Protein AF-A0A7G7MDU3-F1 (afdb_monomer_lite)

Radius of gyration: 22.82 Å; chains: 1; bounding box: 40×66×53 Å

Secondary structure (DSSP, 8-state):
-HHHHHHHHHHHHHHHHHHHHHHHHHH--SS--SSHHHHHHHHHHHHHHHHHHHHHHHHHHHHHHHHHHHHHHHSS----HHHHHSPPPP--------

Sequence (98 aa):
MKRLFWIGVGAVAGSYVTRRATRAAHNVTPSGIGENIADGLRELGAGLGAFGAEVRAGMDARERELTELVERRTGGHVPTWSEAVAEPAPVRAPRAGD

Organism: NCBI:txid37331

pLDDT: mean 80.19, std 10.87, range [54.44, 95.62]

Foldseek 3Di:
DVVVVVVVVVVVVVVVVVVVVVVCVVVDDDPPPPPVVVVVVVVVVVVVVVVVVVVVVVCVVVQVVVQVVVCVVPVDGDDDPCRVPDDPDPPPDPPPDD

Structure (mmCIF, N/CA/C/O backbone):
data_AF-A0A7G7MDU3-F1
#
_entry.id   AF-A0A7G7MDU3-F1
#
loop_
_atom_site.group_PDB
_atom_site.id
_atom_site.type_symbol
_atom_site.label_atom_id
_atom_site.label_alt_id
_atom_site.label_comp_id
_atom_site.label_asym_id
_atom_site.label_entity_id
_atom_site.label_seq_id
_atom_site.pdbx_PDB_ins_code
_atom_site.Cartn_x
_atom_site.Cartn_y
_atom_site.Cartn_z
_atom_site.occupancy
_atom_site.B_iso_or_equiv
_atom_site.auth_seq_id
_atom_site.auth_comp_id
_atom_site.auth_asym_id
_atom_site.auth_atom_id
_atom_site.pdbx_PDB_model_num
ATOM 1 N N . MET A 1 1 ? -3.997 -17.649 16.796 1.00 56.25 1 MET A N 1
ATOM 2 C CA . MET A 1 1 ? -3.285 -18.444 15.766 1.00 56.25 1 MET A CA 1
ATOM 3 C C . MET A 1 1 ? -3.419 -17.897 14.340 1.00 56.25 1 MET A C 1
ATOM 5 O O . MET A 1 1 ? -2.403 -17.800 13.670 1.00 56.25 1 MET A O 1
ATOM 9 N N . LYS A 1 2 ? -4.606 -17.468 13.869 1.00 74.88 2 LYS A N 1
ATOM 10 C CA . LYS A 1 2 ? -4.796 -16.975 12.481 1.00 74.88 2 LYS A CA 1
ATOM 11 C C . LYS A 1 2 ? -3.877 -15.810 12.056 1.00 74.88 2 LYS A C 1
ATOM 13 O O . LYS A 1 2 ? -3.430 -15.789 10.922 1.00 74.88 2 LYS A O 1
ATOM 18 N N . ARG A 1 3 ? -3.555 -14.861 12.946 1.00 77.00 3 ARG A N 1
ATOM 19 C CA . ARG A 1 3 ? -2.713 -13.689 12.607 1.00 77.00 3 ARG A CA 1
ATOM 20 C C . ARG A 1 3 ? -1.248 -14.055 12.329 1.00 77.00 3 ARG A C 1
ATOM 22 O O . ARG A 1 3 ? -0.699 -13.610 11.335 1.00 77.00 3 ARG A O 1
ATOM 29 N N . LEU A 1 4 ? -0.647 -14.906 13.164 1.00 84.00 4 LEU A N 1
ATOM 30 C CA . LEU A 1 4 ? 0.721 -15.414 12.967 1.00 84.00 4 LEU A CA 1
ATOM 31 C C . LEU A 1 4 ? 0.823 -16.301 11.724 1.00 84.00 4 LEU A C 1
ATOM 33 O O . LEU A 1 4 ? 1.816 -16.238 11.008 1.00 84.00 4 LEU A O 1
ATOM 37 N N . PHE A 1 5 ? -0.230 -17.072 11.444 1.00 85.38 5 PHE A N 1
ATOM 38 C CA . PHE A 1 5 ? -0.337 -17.840 10.209 1.00 85.38 5 PHE A CA 1
ATOM 39 C C . PHE A 1 5 ? -0.287 -16.923 8.980 1.00 85.38 5 PHE A C 1
ATOM 41 O O . PHE A 1 5 ? 0.542 -17.140 8.106 1.00 85.38 5 PHE A O 1
ATOM 48 N N . TRP A 1 6 ? -1.087 -15.851 8.944 1.00 85.06 6 TRP A N 1
ATOM 49 C CA . TRP A 1 6 ? -1.090 -14.916 7.812 1.00 85.06 6 TRP A CA 1
ATOM 50 C C . TRP A 1 6 ? 0.224 -14.137 7.654 1.00 85.06 6 TRP A C 1
ATOM 52 O O . TRP A 1 6 ? 0.684 -13.956 6.529 1.00 85.06 6 TRP A O 1
ATOM 62 N N . ILE A 1 7 ? 0.873 -13.754 8.759 1.00 87.12 7 ILE A N 1
ATOM 63 C CA . ILE A 1 7 ? 2.214 -13.141 8.736 1.00 87.12 7 ILE A CA 1
ATOM 64 C C . ILE A 1 7 ? 3.249 -14.123 8.157 1.00 87.12 7 ILE A C 1
ATOM 66 O O . ILE A 1 7 ? 4.032 -13.756 7.283 1.00 87.12 7 ILE A O 1
ATOM 70 N N . GLY A 1 8 ? 3.235 -15.382 8.606 1.00 87.19 8 GLY A N 1
ATOM 71 C CA . GLY A 1 8 ? 4.159 -16.415 8.131 1.00 87.19 8 GLY A CA 1
ATOM 72 C C . GLY A 1 8 ? 3.946 -16.773 6.660 1.00 87.19 8 GLY A C 1
ATOM 73 O O . GLY A 1 8 ? 4.909 -16.872 5.903 1.00 87.19 8 GLY A O 1
ATOM 74 N N . VAL A 1 9 ? 2.687 -16.897 6.232 1.00 90.38 9 VAL A N 1
ATOM 75 C CA . VAL A 1 9 ? 2.324 -17.145 4.830 1.00 90.38 9 VAL A CA 1
ATOM 76 C C . VAL A 1 9 ? 2.814 -16.005 3.934 1.00 90.38 9 VAL A C 1
ATOM 78 O O . VAL A 1 9 ? 3.433 -16.276 2.907 1.00 90.38 9 VAL A O 1
ATOM 81 N N . GLY A 1 10 ? 2.622 -14.747 4.346 1.00 85.00 10 GLY A N 1
ATOM 82 C CA . GLY A 1 10 ? 3.126 -13.583 3.613 1.00 85.00 10 GLY A CA 1
ATOM 83 C C . GLY A 1 10 ? 4.652 -13.573 3.480 1.00 85.00 10 GLY A C 1
ATOM 84 O O . GLY A 1 10 ? 5.174 -13.346 2.391 1.00 85.00 10 GLY A O 1
ATOM 85 N N . ALA A 1 11 ? 5.377 -13.893 4.555 1.00 90.56 11 ALA A N 1
ATOM 86 C CA . ALA A 1 11 ? 6.839 -13.936 4.541 1.00 90.56 11 ALA A CA 1
ATOM 87 C C . ALA A 1 11 ? 7.393 -15.049 3.629 1.00 90.56 11 ALA A C 1
ATOM 89 O O . ALA A 1 11 ? 8.325 -14.819 2.852 1.00 90.56 11 ALA A O 1
ATOM 90 N N . VAL A 1 12 ? 6.802 -16.248 3.675 1.00 90.81 12 VAL A N 1
ATOM 91 C CA . VAL A 1 12 ? 7.207 -17.371 2.815 1.00 90.81 12 VAL A CA 1
ATOM 92 C C . VAL A 1 12 ? 6.904 -17.064 1.349 1.00 90.81 12 VAL A C 1
ATOM 94 O O . VAL A 1 12 ? 7.797 -17.196 0.511 1.00 90.81 12 VAL A O 1
ATOM 97 N N . ALA A 1 13 ? 5.693 -16.590 1.044 1.00 89.31 13 ALA A N 1
ATOM 98 C CA . ALA A 1 13 ? 5.303 -16.206 -0.310 1.00 89.31 13 ALA A CA 1
ATOM 99 C C . ALA A 1 13 ? 6.201 -15.088 -0.868 1.00 89.31 13 ALA A C 1
ATOM 101 O O . ALA A 1 13 ? 6.723 -15.216 -1.975 1.00 89.31 13 ALA A O 1
ATOM 102 N N . GLY A 1 14 ? 6.462 -14.044 -0.073 1.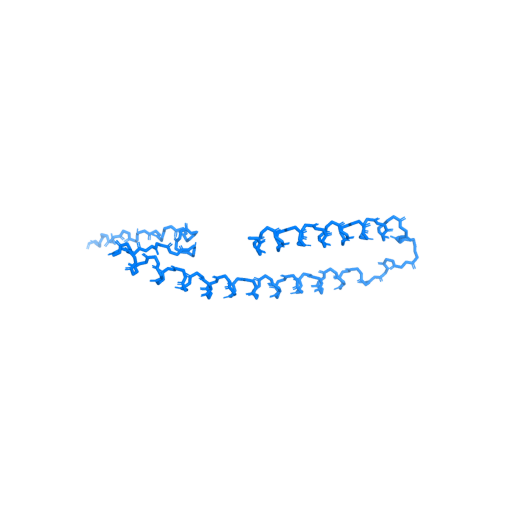00 86.38 14 GLY A N 1
ATOM 103 C CA . GLY A 1 14 ? 7.358 -12.950 -0.446 1.00 86.38 14 GLY A CA 1
ATOM 104 C C . GLY A 1 14 ? 8.775 -13.435 -0.754 1.00 86.38 14 GLY A C 1
ATOM 105 O O . GLY A 1 14 ? 9.301 -13.167 -1.833 1.00 86.38 14 GLY A O 1
ATOM 106 N N . SER A 1 15 ? 9.372 -14.232 0.140 1.00 87.88 15 SER A N 1
ATOM 107 C CA . SER A 1 15 ? 10.735 -14.750 -0.054 1.00 87.88 15 SER A CA 1
ATOM 108 C C . SER A 1 15 ? 10.869 -15.652 -1.289 1.00 87.88 15 SER A C 1
ATOM 110 O O . SER A 1 15 ? 11.897 -15.622 -1.972 1.00 87.88 15 SER A O 1
ATOM 112 N N . TYR A 1 16 ? 9.826 -16.423 -1.618 1.00 90.31 16 TYR A N 1
ATOM 113 C CA . TYR A 1 16 ? 9.796 -17.257 -2.816 1.00 90.31 16 TYR A CA 1
ATOM 114 C C . TYR A 1 16 ? 9.802 -16.412 -4.094 1.00 90.31 16 TYR A C 1
ATOM 116 O O . TYR A 1 16 ? 10.601 -16.677 -4.997 1.00 90.31 16 TYR A O 1
ATOM 124 N N . VAL A 1 17 ? 8.967 -15.367 -4.149 1.00 87.31 17 VAL A N 1
ATOM 125 C CA . VAL A 1 17 ? 8.922 -14.424 -5.276 1.00 87.31 17 VAL A CA 1
ATOM 126 C C . VAL A 1 17 ? 10.280 -13.742 -5.460 1.00 87.31 17 VAL A C 1
ATOM 128 O O . VAL A 1 17 ? 10.818 -13.757 -6.568 1.00 87.31 17 VAL A O 1
ATOM 131 N N . THR A 1 18 ? 10.899 -13.242 -4.385 1.00 85.31 18 THR A N 1
ATOM 132 C CA . THR A 1 18 ? 12.239 -12.630 -4.441 1.00 85.31 18 THR A CA 1
ATOM 133 C C . THR A 1 18 ? 13.285 -13.611 -4.970 1.00 85.31 18 THR A C 1
ATOM 135 O O . THR A 1 18 ? 14.036 -13.290 -5.888 1.00 85.31 18 THR A O 1
ATOM 138 N N . ARG A 1 19 ? 13.300 -14.851 -4.463 1.00 85.94 19 ARG A N 1
ATOM 139 C CA . ARG A 1 19 ? 14.258 -15.880 -4.897 1.00 85.94 19 ARG A CA 1
ATOM 140 C C . ARG A 1 19 ? 14.067 -16.267 -6.366 1.00 85.94 19 ARG A C 1
ATOM 142 O O . ARG A 1 19 ? 15.043 -16.578 -7.055 1.00 85.94 19 ARG A O 1
ATOM 149 N N . ARG A 1 20 ? 12.825 -16.246 -6.861 1.00 81.00 20 ARG A N 1
ATOM 150 C CA . ARG A 1 20 ? 12.495 -16.490 -8.272 1.00 81.00 20 ARG A CA 1
ATOM 151 C C . ARG A 1 20 ? 12.952 -15.334 -9.162 1.00 81.00 20 ARG A C 1
ATOM 153 O O . ARG A 1 20 ? 13.532 -15.607 -10.211 1.00 81.00 20 ARG A O 1
ATOM 160 N N . ALA A 1 21 ? 12.763 -14.093 -8.719 1.00 80.62 21 ALA A N 1
ATOM 161 C CA . ALA A 1 21 ? 13.219 -12.896 -9.420 1.00 80.62 21 ALA A CA 1
ATOM 162 C C . ALA A 1 21 ? 14.752 -12.848 -9.538 1.00 80.62 21 ALA A C 1
ATOM 164 O O . ALA A 1 21 ? 15.267 -12.648 -10.633 1.00 80.62 21 ALA A O 1
ATOM 165 N N . THR A 1 22 ? 15.495 -13.146 -8.465 1.00 77.38 22 THR A N 1
ATOM 166 C CA . THR A 1 22 ? 16.969 -13.202 -8.502 1.00 77.38 22 THR A CA 1
ATOM 167 C C . THR A 1 22 ? 17.479 -14.275 -9.468 1.00 77.38 22 THR A C 1
ATOM 169 O O . THR A 1 22 ? 18.416 -14.040 -10.224 1.00 77.38 22 THR A O 1
ATOM 172 N N . ARG A 1 23 ? 16.833 -15.449 -9.518 1.00 76.00 23 ARG A N 1
ATOM 173 C CA . ARG A 1 23 ? 17.172 -16.495 -10.502 1.00 76.00 23 ARG A CA 1
ATOM 174 C C . ARG A 1 23 ? 16.850 -16.094 -11.941 1.00 76.00 23 ARG A C 1
ATOM 176 O O . ARG A 1 23 ? 17.580 -16.491 -12.840 1.00 76.00 23 ARG A O 1
ATOM 183 N N . ALA A 1 24 ? 15.768 -15.348 -12.164 1.00 70.75 24 ALA A N 1
ATOM 184 C CA . ALA A 1 24 ? 15.444 -14.811 -13.482 1.00 70.75 24 ALA A CA 1
ATOM 185 C C . ALA A 1 24 ? 16.475 -13.753 -13.908 1.00 70.75 24 ALA A C 1
ATOM 187 O O . ALA A 1 24 ? 16.977 -13.819 -15.022 1.00 70.75 24 ALA A O 1
ATOM 188 N N . ALA A 1 25 ? 16.877 -12.869 -12.993 1.00 67.94 25 ALA A N 1
ATOM 189 C CA . ALA A 1 25 ? 17.902 -11.857 -13.234 1.00 67.94 25 ALA A CA 1
ATOM 190 C C . ALA A 1 25 ? 19.283 -12.458 -13.560 1.00 67.94 25 ALA A C 1
ATOM 192 O O . ALA A 1 25 ? 20.001 -11.924 -14.396 1.00 67.94 25 ALA A O 1
ATOM 193 N N . HIS A 1 26 ? 19.655 -13.589 -12.949 1.00 63.62 26 HIS A N 1
ATOM 194 C CA . HIS A 1 26 ? 20.919 -14.266 -13.269 1.00 63.62 26 HIS A CA 1
ATOM 195 C C . HIS A 1 26 ? 20.906 -15.030 -14.604 1.00 63.62 26 HIS A C 1
ATOM 197 O O . HIS A 1 26 ? 21.974 -15.277 -15.156 1.00 63.62 26 HIS A O 1
ATOM 203 N N . ASN A 1 27 ? 19.730 -15.391 -15.131 1.00 62.06 27 ASN A N 1
ATOM 204 C CA . ASN A 1 27 ? 19.598 -16.251 -16.315 1.00 62.06 27 ASN A CA 1
ATOM 205 C C . ASN A 1 27 ? 19.060 -15.526 -17.565 1.00 62.06 27 ASN A C 1
ATOM 207 O O . ASN A 1 27 ? 18.914 -16.147 -18.615 1.00 62.06 27 ASN A O 1
ATOM 211 N N . VAL A 1 28 ? 18.743 -14.234 -17.469 1.00 57.25 28 VAL A N 1
ATOM 212 C CA . VAL A 1 28 ? 18.132 -13.423 -18.533 1.00 57.25 28 VAL A CA 1
ATOM 213 C C . VAL A 1 28 ? 18.801 -12.045 -18.404 1.00 57.25 28 VAL A C 1
ATOM 215 O O . VAL A 1 28 ? 18.616 -11.375 -17.399 1.00 57.25 28 VAL A O 1
ATOM 218 N N . THR A 1 29 ? 19.667 -11.543 -19.292 1.00 61.94 29 THR A N 1
ATOM 219 C CA . THR A 1 29 ? 19.304 -11.108 -20.648 1.00 61.94 29 THR A CA 1
ATOM 220 C C . THR A 1 29 ? 20.555 -10.666 -21.456 1.00 61.94 29 THR A C 1
ATOM 222 O O . THR A 1 29 ? 21.085 -9.586 -21.203 1.00 61.94 29 THR A O 1
ATOM 225 N N . PRO A 1 30 ? 21.032 -11.438 -22.453 1.00 54.44 30 PRO A N 1
ATOM 226 C CA . PRO A 1 30 ? 21.870 -10.865 -23.523 1.00 54.44 30 PRO A CA 1
ATOM 227 C C . PRO A 1 30 ? 21.136 -10.673 -24.860 1.00 54.44 30 PRO A C 1
ATOM 229 O O . PRO A 1 30 ? 21.636 -9.957 -25.717 1.00 54.44 30 PRO A O 1
ATOM 232 N N . SER A 1 31 ? 19.955 -11.270 -25.065 1.00 57.25 31 SER A N 1
ATOM 233 C CA . SER A 1 31 ? 19.291 -11.295 -26.385 1.00 57.25 31 SER A CA 1
ATOM 234 C C . SER A 1 31 ? 17.848 -10.758 -26.426 1.00 57.25 31 SER A C 1
ATOM 236 O O . SER A 1 31 ? 17.155 -10.987 -27.411 1.00 57.25 31 SER A O 1
ATOM 238 N N . GLY A 1 32 ? 17.378 -10.020 -25.407 1.00 57.31 32 GLY A N 1
ATOM 239 C CA . GLY A 1 32 ? 15.970 -9.576 -25.330 1.00 57.31 32 GLY A CA 1
ATOM 240 C C . GLY A 1 32 ? 15.667 -8.321 -24.496 1.00 57.31 32 GLY A C 1
ATOM 241 O O . GLY A 1 32 ? 14.551 -8.191 -24.008 1.00 57.31 32 GLY A O 1
ATOM 242 N N . ILE A 1 33 ? 16.631 -7.408 -24.304 1.00 58.34 33 ILE A N 1
ATOM 243 C CA . ILE A 1 33 ? 16.428 -6.123 -23.582 1.00 58.34 33 ILE A CA 1
ATOM 244 C C . ILE A 1 33 ? 15.770 -5.034 -24.469 1.00 58.34 33 ILE A C 1
ATOM 246 O O . ILE A 1 33 ? 15.506 -3.928 -24.009 1.00 58.34 33 ILE A O 1
ATOM 250 N N . GLY A 1 34 ? 15.449 -5.316 -25.735 1.00 61.00 34 GLY A N 1
ATOM 251 C CA . GLY A 1 34 ? 14.762 -4.351 -26.601 1.00 61.00 34 GLY A CA 1
ATOM 252 C C . GLY A 1 34 ? 13.319 -4.099 -26.149 1.00 61.00 34 GLY A C 1
ATOM 253 O O . GLY A 1 34 ? 12.507 -5.018 -26.153 1.00 61.00 34 GLY A O 1
ATOM 254 N N . GLU A 1 35 ? 13.027 -2.857 -25.756 1.00 62.84 35 GLU A N 1
ATOM 255 C CA . GLU A 1 35 ? 11.693 -2.241 -25.588 1.00 62.84 35 GLU A CA 1
ATOM 256 C C . GLU A 1 35 ? 10.793 -2.755 -24.435 1.00 62.84 35 GLU A C 1
ATOM 258 O O . GLU A 1 35 ? 10.225 -1.940 -23.711 1.00 62.84 35 GLU A O 1
ATOM 263 N N . ASN A 1 36 ? 10.732 -4.056 -24.137 1.00 67.69 36 ASN A N 1
ATOM 264 C CA . ASN A 1 36 ? 9.702 -4.619 -23.239 1.00 67.69 36 ASN A CA 1
ATOM 265 C C . ASN A 1 36 ? 9.918 -4.417 -21.722 1.00 67.69 36 ASN A C 1
ATOM 267 O O . ASN A 1 36 ? 8.999 -4.629 -20.931 1.00 67.69 36 ASN A O 1
ATOM 271 N N . ILE A 1 37 ? 11.116 -4.028 -21.272 1.00 77.31 37 ILE A N 1
ATOM 272 C CA . ILE A 1 37 ? 11.388 -3.849 -19.830 1.00 77.31 37 ILE A CA 1
ATOM 273 C C . ILE A 1 37 ? 10.711 -2.591 -19.288 1.00 77.31 37 ILE A C 1
ATOM 275 O O . ILE A 1 37 ? 10.179 -2.614 -18.180 1.00 77.31 37 ILE A O 1
ATOM 279 N N . ALA A 1 38 ? 10.721 -1.499 -20.054 1.00 79.88 38 ALA A N 1
ATOM 280 C CA . ALA A 1 38 ? 10.096 -0.252 -19.625 1.00 79.88 38 ALA A CA 1
ATOM 281 C C . ALA A 1 38 ? 8.582 -0.431 -19.447 1.00 79.88 38 ALA A C 1
ATOM 283 O O . ALA A 1 38 ? 8.027 0.011 -18.441 1.00 79.88 38 ALA A O 1
ATOM 284 N N . ASP A 1 39 ? 7.939 -1.146 -20.369 1.00 83.56 39 ASP A N 1
ATOM 285 C CA . ASP A 1 39 ? 6.513 -1.451 -20.280 1.00 83.56 39 ASP A CA 1
ATOM 286 C C . ASP A 1 39 ? 6.213 -2.470 -19.175 1.00 83.56 39 ASP A C 1
ATOM 288 O O . ASP A 1 39 ? 5.277 -2.270 -18.406 1.00 83.56 39 ASP A O 1
ATOM 292 N N . GLY A 1 40 ? 7.064 -3.484 -18.978 1.00 83.56 40 GLY A N 1
ATOM 293 C CA . GLY A 1 40 ? 6.939 -4.410 -17.848 1.00 83.56 40 GLY A CA 1
ATOM 294 C C . GLY A 1 40 ? 7.065 -3.726 -16.480 1.00 83.56 40 GLY A C 1
ATOM 295 O O . GLY A 1 40 ? 6.334 -4.062 -15.550 1.00 83.56 40 GLY A O 1
ATOM 296 N N . LEU A 1 41 ? 7.953 -2.736 -16.348 1.00 84.75 41 LEU A N 1
ATOM 297 C CA . LEU A 1 41 ? 8.095 -1.943 -15.124 1.00 84.75 41 LEU A CA 1
ATOM 298 C C . LEU A 1 41 ? 6.920 -0.983 -14.912 1.00 84.75 41 LEU A C 1
ATOM 300 O O . LEU A 1 41 ? 6.500 -0.788 -13.772 1.00 84.75 41 LEU A O 1
ATOM 304 N N . ARG A 1 42 ? 6.375 -0.400 -15.985 1.00 88.50 42 ARG A N 1
ATOM 305 C CA . ARG A 1 42 ? 5.166 0.435 -15.920 1.00 88.50 42 ARG A CA 1
ATOM 306 C C . ARG A 1 42 ? 3.949 -0.375 -15.493 1.00 88.50 42 ARG A C 1
ATOM 308 O O . ARG A 1 42 ? 3.253 0.048 -14.577 1.00 88.50 42 ARG A O 1
ATOM 315 N N . GLU A 1 43 ? 3.737 -1.539 -16.098 1.00 88.00 43 GLU A N 1
ATOM 316 C CA . GLU A 1 43 ? 2.630 -2.438 -15.763 1.00 88.00 43 GLU A CA 1
ATOM 317 C C . GLU A 1 43 ? 2.759 -2.965 -14.329 1.00 88.00 43 GLU A C 1
ATOM 319 O O . GLU A 1 43 ? 1.798 -2.959 -13.563 1.00 88.00 43 GLU A O 1
ATOM 324 N N . LEU A 1 44 ? 3.975 -3.332 -13.910 1.00 88.69 44 LEU A N 1
ATOM 325 C CA . LEU A 1 44 ? 4.246 -3.694 -12.521 1.00 88.69 44 LEU A CA 1
ATOM 326 C C . LEU A 1 44 ? 3.947 -2.531 -11.567 1.00 88.69 44 LEU A C 1
ATOM 328 O O . LEU A 1 44 ? 3.321 -2.737 -10.530 1.00 88.69 44 LEU A O 1
ATOM 332 N N . GLY A 1 45 ? 4.373 -1.312 -11.904 1.00 92.62 45 GLY A N 1
ATOM 333 C CA . GLY A 1 45 ? 4.082 -0.114 -11.118 1.00 92.62 45 GLY A CA 1
ATOM 334 C C . GLY A 1 45 ? 2.581 0.152 -10.997 1.00 92.62 45 GLY A C 1
ATOM 335 O O . GLY A 1 45 ? 2.096 0.425 -9.898 1.00 92.62 45 GLY A O 1
ATOM 336 N N . ALA A 1 46 ? 1.837 0.001 -12.094 1.00 93.56 46 ALA A N 1
ATOM 337 C CA . ALA A 1 46 ? 0.383 0.116 -12.108 1.00 93.56 46 ALA A CA 1
ATOM 338 C C . ALA A 1 46 ? -0.280 -0.956 -11.226 1.00 93.56 46 ALA A C 1
ATOM 340 O O . ALA A 1 46 ? -1.111 -0.625 -10.379 1.00 93.56 46 ALA A O 1
ATOM 341 N N . GLY A 1 47 ? 0.144 -2.217 -11.347 1.00 93.56 47 GLY A N 1
ATOM 342 C CA . GLY A 1 47 ? -0.359 -3.324 -10.532 1.00 93.56 47 GLY A CA 1
ATOM 343 C C . GLY A 1 47 ? -0.072 -3.151 -9.038 1.00 93.56 47 GLY A C 1
ATOM 344 O O . GLY A 1 47 ? -0.951 -3.371 -8.206 1.00 93.56 47 GLY A O 1
ATOM 345 N N . LEU A 1 48 ? 1.131 -2.694 -8.677 1.00 92.44 48 LEU A N 1
ATOM 346 C CA . LEU A 1 48 ? 1.488 -2.392 -7.287 1.00 92.44 48 LEU A CA 1
ATOM 347 C C . LEU A 1 48 ? 0.691 -1.205 -6.731 1.00 92.44 48 LEU A C 1
ATOM 349 O O . LEU A 1 48 ? 0.287 -1.239 -5.569 1.00 92.44 48 LEU A O 1
ATOM 353 N N . GLY A 1 49 ? 0.433 -0.180 -7.547 1.00 93.06 49 GLY A N 1
ATOM 354 C CA . GLY A 1 49 ? -0.425 0.945 -7.175 1.00 93.06 49 GLY A CA 1
ATOM 355 C C . GLY A 1 49 ? -1.868 0.513 -6.906 1.00 93.06 49 GLY A C 1
ATOM 356 O O . GLY A 1 49 ? -2.429 0.868 -5.870 1.00 93.06 49 GLY A O 1
ATOM 357 N N . ALA A 1 50 ? -2.443 -0.306 -7.793 1.00 95.62 50 ALA A N 1
ATOM 358 C CA . ALA A 1 50 ? -3.791 -0.854 -7.635 1.00 95.62 50 ALA A CA 1
ATOM 359 C C . ALA A 1 50 ? -3.908 -1.734 -6.380 1.00 95.62 50 ALA A C 1
ATOM 361 O O . ALA A 1 50 ? -4.796 -1.521 -5.556 1.00 95.62 50 ALA A O 1
ATOM 362 N N . PHE A 1 51 ? -2.955 -2.644 -6.167 1.00 91.12 51 PHE A N 1
ATOM 363 C CA . PHE A 1 51 ? -2.889 -3.454 -4.950 1.00 91.12 51 PHE A CA 1
ATOM 364 C C . PHE A 1 51 ? -2.776 -2.589 -3.686 1.00 91.12 51 PHE A C 1
ATOM 366 O O . PHE A 1 51 ? -3.475 -2.821 -2.701 1.00 91.12 51 PHE A O 1
ATOM 373 N N . GLY A 1 52 ? -1.923 -1.562 -3.708 1.00 91.81 52 GLY A N 1
ATOM 374 C CA . GLY A 1 52 ? -1.789 -0.621 -2.598 1.00 91.81 52 GLY A CA 1
ATOM 375 C C . GLY A 1 52 ? -3.101 0.102 -2.280 1.00 91.81 52 GLY A C 1
ATOM 376 O O . GLY A 1 52 ? -3.445 0.249 -1.107 1.00 91.81 52 GLY A O 1
ATOM 377 N N . ALA A 1 53 ? -3.857 0.501 -3.306 1.00 93.81 53 ALA A N 1
ATOM 378 C CA . ALA A 1 53 ? -5.167 1.128 -3.145 1.00 93.81 53 ALA A CA 1
ATOM 379 C C . ALA A 1 53 ? -6.201 0.170 -2.527 1.00 93.81 53 ALA A C 1
ATOM 381 O O . ALA A 1 53 ? -6.936 0.566 -1.623 1.00 93.81 53 ALA A O 1
ATOM 382 N N . GLU A 1 54 ? -6.223 -1.098 -2.943 1.00 91.12 54 GLU A N 1
ATOM 383 C CA . GLU A 1 54 ? -7.098 -2.124 -2.359 1.00 91.12 54 GLU A CA 1
ATOM 384 C C . GLU A 1 54 ? -6.751 -2.418 -0.894 1.00 91.12 54 GLU A C 1
ATOM 386 O O . GLU A 1 54 ? -7.638 -2.483 -0.039 1.00 91.12 54 GLU A O 1
ATOM 391 N N . VAL A 1 55 ? -5.458 -2.543 -0.575 1.00 89.50 55 VAL A N 1
ATOM 392 C CA . VAL A 1 55 ? -4.987 -2.736 0.804 1.00 89.50 55 VAL A CA 1
ATOM 393 C C . VAL A 1 55 ? -5.364 -1.540 1.672 1.00 89.50 55 VAL A C 1
ATOM 395 O O . VAL A 1 55 ? -5.883 -1.739 2.771 1.00 89.50 55 VAL A O 1
ATOM 398 N N . ARG A 1 56 ? -5.158 -0.309 1.181 1.00 86.31 56 ARG A N 1
ATOM 399 C CA . ARG A 1 56 ? -5.564 0.923 1.876 1.00 86.31 56 ARG A CA 1
ATOM 400 C C . ARG A 1 56 ? -7.064 0.914 2.165 1.00 86.31 56 ARG A C 1
ATOM 402 O O . ARG A 1 56 ? -7.452 1.062 3.317 1.00 86.31 56 ARG A O 1
ATOM 409 N N . ALA A 1 57 ? -7.894 0.662 1.154 1.00 88.62 57 ALA A N 1
ATOM 410 C CA . ALA A 1 57 ? -9.346 0.627 1.313 1.00 88.62 57 ALA A CA 1
ATOM 411 C C . ALA A 1 57 ? -9.795 -0.442 2.328 1.00 88.62 57 ALA A C 1
ATOM 413 O O . ALA A 1 57 ? -10.687 -0.198 3.145 1.00 88.62 57 ALA A O 1
ATOM 414 N N . GLY A 1 58 ? -9.154 -1.615 2.320 1.00 86.69 58 GLY A N 1
ATOM 415 C CA . GLY A 1 58 ? -9.403 -2.671 3.300 1.00 86.69 58 GLY A CA 1
ATOM 416 C C . GLY A 1 58 ? -8.977 -2.285 4.719 1.00 86.69 58 GLY A C 1
ATOM 417 O O . GLY A 1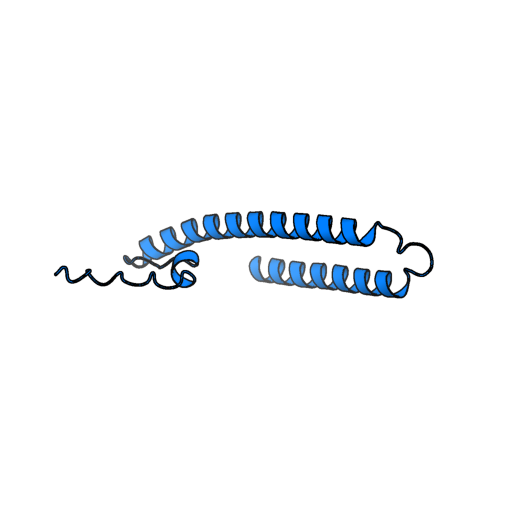 58 ? -9.693 -2.585 5.677 1.00 86.69 58 GLY A O 1
ATOM 418 N N . MET A 1 59 ? -7.841 -1.596 4.865 1.00 86.56 59 MET A N 1
ATOM 419 C CA . MET A 1 59 ? -7.380 -1.067 6.149 1.00 86.56 59 MET A CA 1
ATOM 420 C C . MET A 1 59 ? -8.337 -0.009 6.691 1.00 86.56 59 MET A C 1
ATOM 422 O O . MET A 1 59 ? -8.750 -0.142 7.836 1.00 86.56 59 MET A O 1
ATOM 426 N N . ASP A 1 60 ? -8.768 0.950 5.872 1.00 87.56 60 ASP A N 1
ATOM 427 C CA . ASP A 1 60 ? -9.706 2.003 6.280 1.00 87.56 60 ASP A CA 1
ATOM 428 C C . ASP A 1 60 ? -11.070 1.409 6.687 1.00 87.56 60 ASP A C 1
ATOM 430 O O . ASP A 1 60 ? -11.701 1.841 7.655 1.00 87.56 60 ASP A O 1
ATOM 434 N N . ALA A 1 61 ? -11.541 0.377 5.975 1.00 83.44 61 ALA A N 1
ATOM 435 C CA . ALA A 1 61 ? -12.755 -0.346 6.351 1.00 83.44 61 ALA A CA 1
ATOM 436 C C . ALA A 1 61 ? -12.609 -1.062 7.694 1.00 83.44 61 ALA A C 1
ATOM 438 O O . ALA A 1 61 ? -13.495 -0.976 8.547 1.00 83.44 61 ALA A O 1
ATOM 439 N N . ARG A 1 62 ? -11.473 -1.729 7.900 1.00 85.38 62 ARG A N 1
ATOM 440 C CA . ARG A 1 62 ? -11.201 -2.461 9.132 1.00 85.38 62 ARG A CA 1
ATOM 441 C C . ARG A 1 62 ? -10.968 -1.540 10.323 1.00 85.38 62 ARG A C 1
ATOM 443 O O . ARG A 1 62 ? -11.341 -1.875 11.444 1.00 85.38 62 ARG A O 1
ATOM 450 N N . GLU A 1 63 ? -10.334 -0.406 10.083 1.00 85.56 63 GLU A N 1
ATOM 451 C CA . GLU A 1 63 ? -10.077 0.612 11.080 1.00 85.56 63 GLU A CA 1
ATOM 452 C C . GLU A 1 63 ? -11.383 1.180 11.624 1.00 85.56 63 GLU A C 1
ATOM 454 O O . GLU A 1 63 ? -11.548 1.208 12.835 1.00 85.56 63 GLU A O 1
ATOM 459 N N . ARG A 1 64 ? -12.359 1.497 10.765 1.00 84.81 64 ARG A N 1
ATOM 460 C CA . ARG A 1 64 ? -13.691 1.935 11.214 1.00 84.81 64 ARG A CA 1
ATOM 461 C C . ARG A 1 64 ? -14.355 0.924 12.151 1.00 84.81 64 ARG A C 1
ATOM 463 O O . ARG A 1 64 ? -14.845 1.316 13.204 1.00 84.81 64 ARG A O 1
ATOM 470 N N . GLU A 1 65 ? -14.313 -0.368 11.814 1.00 84.62 65 GLU A N 1
ATOM 471 C CA . GLU A 1 65 ? -14.838 -1.433 12.687 1.00 84.62 65 GLU A CA 1
ATOM 472 C C . GLU A 1 65 ? -14.121 -1.471 14.050 1.00 84.62 65 GLU A C 1
ATOM 474 O O . GLU A 1 65 ? -14.746 -1.681 15.091 1.00 84.62 65 GLU A O 1
ATOM 479 N N . LEU A 1 66 ? -12.796 -1.293 14.050 1.00 85.75 66 LEU A N 1
ATOM 480 C CA . LEU A 1 66 ? -11.969 -1.290 15.257 1.00 85.75 66 LEU A CA 1
ATOM 481 C C . LEU A 1 66 ? -12.223 -0.046 16.113 1.00 85.75 66 LEU A C 1
ATOM 483 O O . LEU A 1 66 ? -12.418 -0.189 17.319 1.00 85.75 66 LEU A O 1
ATOM 487 N N . THR A 1 67 ? -12.251 1.140 15.509 1.00 87.00 67 THR A N 1
ATOM 488 C CA . THR A 1 67 ? -12.517 2.414 16.182 1.00 87.00 67 THR A CA 1
ATOM 489 C C . THR A 1 67 ? -13.876 2.371 16.862 1.00 87.00 67 THR A C 1
ATOM 491 O O . THR A 1 67 ? -13.952 2.593 18.065 1.00 87.00 67 THR A O 1
ATOM 494 N N . GLU A 1 68 ? -14.922 1.931 16.162 1.00 87.44 68 GLU A N 1
ATOM 495 C CA . GLU A 1 68 ? -16.269 1.814 16.730 1.00 87.44 68 GLU A CA 1
ATOM 496 C C . GLU A 1 68 ? -16.301 0.874 17.954 1.00 87.44 68 GLU A C 1
ATOM 498 O O . GLU A 1 68 ? -16.944 1.161 18.967 1.00 87.44 68 GLU A O 1
ATOM 503 N N . LEU A 1 69 ? -15.578 -0.252 17.896 1.00 89.31 69 LEU A N 1
ATOM 504 C CA . LEU A 1 69 ? -15.449 -1.190 19.016 1.00 89.31 69 LEU A CA 1
ATOM 505 C C . LEU A 1 69 ? -14.690 -0.589 20.208 1.00 89.31 69 LEU A C 1
ATOM 507 O O . LEU A 1 69 ? -15.051 -0.858 21.359 1.00 89.31 69 LEU A O 1
ATOM 511 N N . VAL A 1 70 ? -13.630 0.181 19.953 1.00 89.81 70 VAL A N 1
ATOM 512 C CA . VAL A 1 70 ? -12.801 0.787 21.004 1.00 89.81 70 VAL A CA 1
ATOM 513 C C . VAL A 1 70 ? -13.513 1.967 21.652 1.00 89.81 70 VAL A C 1
ATOM 515 O O . VAL A 1 70 ? -13.510 2.057 22.881 1.00 89.81 70 VAL A O 1
ATOM 518 N N . GLU A 1 71 ? -14.176 2.815 20.870 1.00 90.94 71 GLU A N 1
ATOM 519 C CA . GLU A 1 71 ? -14.966 3.945 21.363 1.00 90.94 71 GLU A CA 1
ATOM 520 C C . GLU A 1 71 ? -16.129 3.456 22.227 1.00 90.94 71 GLU A C 1
ATOM 522 O O . GLU A 1 71 ? -16.295 3.931 23.350 1.00 90.94 71 GLU A O 1
ATOM 527 N N . ARG A 1 72 ? -16.862 2.417 21.791 1.00 88.00 72 ARG A N 1
ATOM 528 C CA . ARG A 1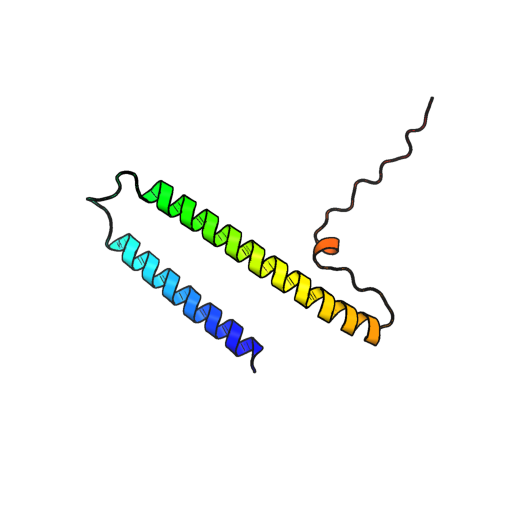 72 ? -17.909 1.791 22.621 1.00 88.00 72 ARG A CA 1
ATOM 529 C C . ARG A 1 72 ? -17.386 1.270 23.957 1.00 88.00 72 ARG A C 1
ATOM 531 O O . ARG A 1 72 ? -18.115 1.281 24.942 1.00 88.00 72 ARG A O 1
ATOM 538 N N . ARG A 1 73 ? -16.152 0.761 23.990 1.00 90.38 73 ARG A N 1
ATOM 539 C CA . ARG A 1 73 ? -15.547 0.197 25.204 1.00 90.38 73 ARG A CA 1
ATOM 540 C C . ARG A 1 73 ? -14.963 1.267 26.128 1.00 90.38 73 ARG A C 1
ATOM 542 O O . ARG A 1 73 ? -15.009 1.092 27.340 1.00 90.38 73 ARG A O 1
ATOM 549 N N . THR A 1 74 ? -14.374 2.316 25.563 1.00 87.50 74 THR A N 1
ATOM 550 C CA . THR A 1 74 ? -13.551 3.298 26.294 1.00 87.50 74 THR A CA 1
ATOM 551 C C . THR A 1 74 ? -14.308 4.599 26.571 1.00 87.50 74 THR A C 1
ATOM 553 O O . THR A 1 74 ? -13.929 5.346 27.466 1.00 87.50 74 THR A O 1
ATOM 556 N N . GLY A 1 75 ? -15.384 4.872 25.829 1.00 86.94 75 GLY A N 1
ATOM 557 C CA . GLY A 1 75 ? -16.191 6.088 25.953 1.00 86.94 75 GLY A CA 1
ATOM 558 C C . GLY A 1 75 ? -15.521 7.355 25.409 1.00 86.94 75 GLY A C 1
ATOM 559 O O . GLY A 1 75 ? -16.041 8.446 25.617 1.00 86.94 75 GLY A O 1
ATOM 560 N N . GLY A 1 76 ? -14.377 7.229 24.731 1.00 86.19 76 GLY A N 1
ATOM 561 C CA . GLY A 1 76 ? -13.616 8.343 24.165 1.00 86.19 76 GLY A CA 1
ATOM 562 C C . GLY A 1 76 ? -13.202 8.067 22.724 1.00 86.19 76 GLY A C 1
ATOM 563 O O . GLY A 1 76 ? -13.018 6.907 22.357 1.00 86.19 76 GLY A O 1
ATOM 564 N N . HIS A 1 77 ? -13.068 9.137 21.937 1.00 83.44 77 HIS A N 1
ATOM 565 C CA . HIS A 1 77 ? -12.680 9.083 20.528 1.00 83.44 77 HIS A CA 1
ATOM 566 C C . HIS A 1 77 ? -11.238 8.593 20.354 1.00 83.44 77 HIS A C 1
ATOM 568 O O . HIS A 1 77 ? -10.341 9.014 21.092 1.00 83.44 77 HIS A O 1
ATOM 574 N N . VAL A 1 78 ? -11.019 7.728 19.362 1.00 85.25 78 VAL A N 1
ATOM 575 C CA . VAL A 1 78 ? -9.683 7.259 18.979 1.00 85.25 78 VAL A CA 1
ATOM 576 C C . VAL A 1 78 ? -9.317 7.862 17.623 1.00 85.25 78 VAL A C 1
ATOM 578 O O . VAL A 1 78 ? -10.039 7.608 16.659 1.00 85.25 78 VAL A O 1
ATOM 581 N N . PRO A 1 79 ? -8.207 8.617 17.529 1.00 80.75 79 PRO A N 1
ATOM 582 C CA . PRO A 1 79 ? -7.784 9.210 16.269 1.00 80.75 79 PRO A CA 1
ATOM 583 C C . PRO A 1 79 ? -7.445 8.122 15.254 1.00 80.75 79 PRO A C 1
ATOM 585 O O . PRO A 1 79 ? -6.774 7.134 15.573 1.00 80.75 79 PRO A O 1
ATOM 588 N N . THR A 1 80 ? -7.906 8.328 14.028 1.00 83.31 80 THR A N 1
ATOM 589 C CA . THR A 1 80 ? -7.648 7.419 12.915 1.00 83.31 80 THR A CA 1
ATOM 590 C C . THR A 1 80 ? -6.198 7.519 12.436 1.00 83.31 80 THR A C 1
ATOM 592 O O . THR A 1 80 ? -5.530 8.542 12.595 1.00 83.31 80 THR A O 1
ATOM 595 N N . TRP A 1 81 ? -5.686 6.472 11.795 1.00 78.94 81 TRP A N 1
ATOM 596 C CA . TRP A 1 81 ? -4.364 6.425 11.183 1.00 78.94 81 TRP A CA 1
ATOM 597 C C . TRP A 1 81 ? -4.180 7.551 10.162 1.00 78.94 81 TRP A C 1
ATOM 599 O O . TRP A 1 81 ? -3.111 8.152 10.083 1.00 78.94 81 TRP A O 1
ATOM 609 N N . SER A 1 82 ? -5.230 7.886 9.407 1.00 77.44 82 SER A N 1
ATOM 610 C CA . SER A 1 82 ? -5.232 9.042 8.507 1.00 77.44 82 SER A CA 1
ATOM 611 C C . SER A 1 82 ? -5.042 10.369 9.234 1.00 77.44 82 SER A C 1
ATOM 613 O O . SER A 1 82 ? -4.285 11.202 8.750 1.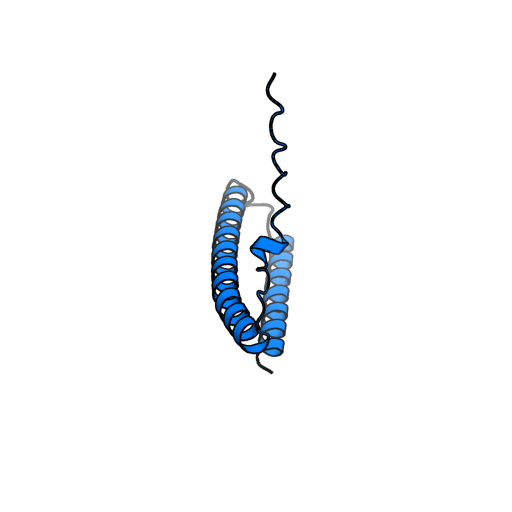00 77.44 82 SER A O 1
ATOM 615 N N . GLU A 1 83 ? -5.685 10.564 10.383 1.00 81.31 83 GLU A N 1
ATOM 616 C CA . GLU A 1 83 ? -5.564 11.795 11.175 1.00 81.31 83 GLU A CA 1
ATOM 617 C C . GLU A 1 83 ? -4.208 11.887 11.875 1.00 81.31 83 GLU A C 1
ATOM 619 O O . GLU A 1 83 ? -3.651 12.973 11.983 1.00 81.31 83 GLU A O 1
ATOM 624 N N . ALA A 1 84 ? -3.648 10.753 12.303 1.00 78.00 84 ALA A N 1
ATOM 625 C CA . ALA A 1 84 ? -2.329 10.697 12.928 1.00 78.00 84 ALA A CA 1
ATOM 626 C C . ALA A 1 84 ? -1.183 10.974 11.939 1.00 78.00 84 ALA A C 1
ATOM 628 O O . ALA A 1 84 ? -0.147 11.509 12.328 1.00 78.00 84 ALA A O 1
ATOM 629 N N . VAL A 1 85 ? -1.353 10.583 10.671 1.00 78.81 85 VAL A N 1
ATOM 630 C CA . VAL A 1 85 ? -0.364 10.804 9.601 1.00 78.81 85 VAL A CA 1
ATOM 631 C C . VAL A 1 85 ? -0.591 12.138 8.881 1.00 78.81 85 VAL A C 1
ATOM 633 O O . VAL A 1 85 ? 0.332 12.648 8.245 1.00 78.81 85 VAL A O 1
ATOM 636 N N . ALA A 1 86 ? -1.789 12.724 8.973 1.00 78.50 86 ALA A N 1
ATOM 637 C CA . ALA A 1 86 ? -2.052 14.055 8.448 1.00 78.50 86 ALA A CA 1
ATOM 638 C C . ALA A 1 86 ? -1.215 15.093 9.208 1.00 78.50 86 ALA A C 1
ATOM 640 O O . ALA A 1 86 ? -1.330 15.257 10.421 1.00 78.50 86 ALA A O 1
ATOM 641 N N . GLU A 1 87 ? -0.365 15.809 8.476 1.00 66.25 87 GLU A N 1
ATOM 642 C CA . GLU A 1 87 ? 0.397 16.928 9.019 1.00 66.25 87 GLU A CA 1
ATOM 643 C C . GLU A 1 87 ? -0.594 17.993 9.531 1.00 66.25 87 GLU A C 1
ATOM 645 O O . GLU A 1 87 ? -1.567 18.295 8.826 1.00 66.25 87 GLU A O 1
ATOM 650 N N . PRO A 1 88 ? -0.424 18.532 10.756 1.00 65.56 88 PRO A N 1
ATOM 651 C CA . PRO A 1 88 ? -1.382 19.471 11.321 1.00 65.56 88 PRO A CA 1
ATOM 652 C C . PRO A 1 88 ? -1.532 20.656 10.372 1.00 65.56 88 PRO A C 1
ATOM 654 O O . PRO A 1 88 ? -0.556 21.341 10.057 1.00 65.56 88 PRO A O 1
ATOM 657 N N . ALA A 1 89 ? -2.759 20.877 9.892 1.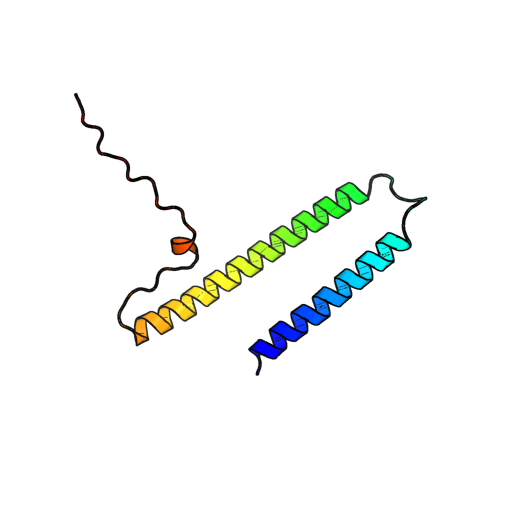00 66.00 89 ALA A N 1
ATOM 658 C CA . ALA A 1 89 ? -3.051 21.965 8.972 1.00 66.00 89 ALA A CA 1
ATOM 659 C C . ALA A 1 89 ? -2.515 23.277 9.571 1.00 66.00 89 ALA A C 1
ATOM 661 O O . ALA A 1 89 ? -2.813 23.565 10.737 1.00 66.00 89 ALA A O 1
ATOM 662 N N . PRO A 1 90 ? -1.725 24.073 8.823 1.00 64.88 90 PRO A N 1
ATOM 663 C CA . PRO A 1 90 ? -1.190 25.315 9.348 1.00 64.88 90 PRO A CA 1
ATOM 664 C C . PRO A 1 90 ? -2.368 26.180 9.781 1.00 64.88 90 PRO A C 1
ATOM 666 O O . PRO A 1 90 ? -3.221 26.542 8.964 1.00 64.88 90 PRO A O 1
ATOM 669 N N . VAL A 1 91 ? -2.428 26.470 11.082 1.00 70.12 91 VAL A N 1
ATOM 670 C CA . VAL A 1 91 ? -3.417 27.376 11.660 1.00 70.12 91 VAL A CA 1
ATOM 671 C C . VAL A 1 91 ? -3.270 28.688 10.902 1.00 70.12 91 VAL A C 1
ATOM 673 O O . VAL A 1 91 ? -2.273 29.393 11.058 1.00 70.12 91 VAL A O 1
ATOM 676 N N . ARG A 1 92 ? -4.219 28.995 10.009 1.00 69.19 92 ARG A N 1
ATOM 677 C CA . ARG A 1 92 ? -4.243 30.288 9.326 1.00 69.19 92 ARG A CA 1
ATOM 678 C C . ARG A 1 92 ? -4.450 31.332 10.409 1.00 69.19 92 ARG A C 1
ATOM 680 O O . ARG A 1 92 ? -5.561 31.482 10.913 1.00 69.19 92 ARG A O 1
ATOM 687 N N . ALA A 1 93 ? -3.365 32.008 10.781 1.00 70.44 93 ALA A N 1
ATOM 688 C CA . ALA A 1 93 ? -3.421 33.154 11.666 1.00 70.44 93 ALA A CA 1
ATOM 689 C C . ALA A 1 93 ? -4.471 34.134 11.115 1.00 70.44 93 ALA A C 1
ATOM 691 O O . ALA A 1 93 ? -4.522 34.327 9.890 1.00 70.44 93 ALA A O 1
ATOM 692 N N . PRO A 1 94 ? -5.321 34.729 11.972 1.00 71.31 94 PRO A N 1
ATOM 693 C CA . P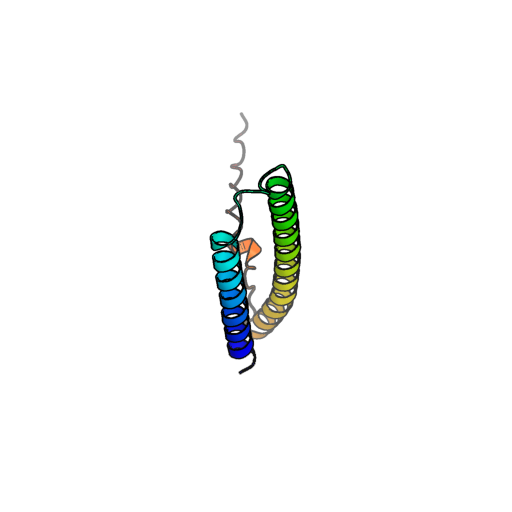RO A 1 94 ? -6.218 35.780 11.532 1.00 71.31 94 PRO A CA 1
ATOM 694 C C . PRO A 1 94 ? -5.354 36.836 10.853 1.00 71.31 94 PRO A C 1
ATOM 696 O O . PRO A 1 94 ? -4.387 37.316 11.446 1.00 71.31 94 PRO A O 1
ATOM 699 N N . ARG A 1 95 ? -5.655 37.152 9.590 1.00 66.69 95 ARG A N 1
ATOM 700 C CA . ARG A 1 95 ? -5.079 38.337 8.962 1.00 66.69 95 ARG A CA 1
ATOM 701 C C . ARG A 1 95 ? -5.533 39.508 9.822 1.00 66.69 95 ARG A C 1
ATOM 703 O O . ARG A 1 95 ? -6.713 39.845 9.804 1.00 66.69 95 ARG A O 1
ATOM 710 N N . ALA A 1 96 ? -4.616 40.039 10.626 1.00 65.56 96 ALA A N 1
ATOM 711 C CA . ALA A 1 96 ? -4.774 41.340 11.243 1.00 65.56 96 ALA A CA 1
ATOM 712 C C . ALA A 1 96 ? -4.914 42.318 10.075 1.00 65.56 96 ALA A C 1
ATOM 714 O O . ALA A 1 96 ? -3.952 42.555 9.350 1.00 65.56 96 ALA A O 1
ATOM 715 N N . GLY A 1 97 ? -6.161 42.691 9.797 1.00 74.81 97 GLY A N 1
ATOM 716 C CA . GLY A 1 97 ? -6.508 43.675 8.789 1.00 74.81 97 GLY A CA 1
ATOM 717 C C . GLY A 1 97 ? -6.169 45.067 9.298 1.00 74.81 97 GLY A C 1
ATOM 718 O O . GLY A 1 97 ? -6.290 45.327 10.497 1.00 74.81 97 GLY A O 1
ATOM 719 N N . ASP A 1 98 ? -5.709 45.871 8.347 1.00 56.97 98 ASP A N 1
ATOM 720 C CA . ASP A 1 98 ? -5.229 47.251 8.439 1.00 56.97 98 ASP A CA 1
ATOM 721 C C . ASP A 1 98 ? -6.272 48.264 8.945 1.00 56.97 98 ASP A C 1
ATOM 723 O O . ASP A 1 98 ? -7.487 48.053 8.707 1.00 56.97 98 ASP A O 1
#